Protein AF-A0A6L8JQ30-F1 (afdb_monomer_lite)

pLDDT: mean 77.92, std 10.87, range [41.69, 91.12]

Secondary structure (DSSP, 8-state):
-HHHHHHHTS-HHHHHHHHS-TTS-HHHHHHHHHHHHHHHHHHHHHHHHHHHHHHHHHHHHS---HHHHHHHHHHHHHHHHHHHHHHHHHHHTT--HHHHHHHTTS-HHHHHHHHTS---SSPPPPP-----

Foldseek 3Di:
DPLLLVLLADDPVVLVVQCVPPVDDPVSNVSSVVVNVVLVVLQVLLVVLVVLVVVLVVVVVVPPDPLVNLQSVLVNQLSVLVLLVVLLVCVVVPRDLVSSCSSNVHDSVVSVVSNPDDHDPDGDDSDDDPDD

Sequence (132 aa):
MKNAQRFADLTDEELRELLNDESLPLSQQIEVLDERRHRAAARRKAEEMAELVATVPAMAALGDSAEMVRQARDLLDRAKWTRAKAVQAALAAGYSVRTVAEIAQVAPSTALRLGSQELPAEPPPRQPGLLP

Radius of gyration: 18.55 Å; chains: 1; bounding box: 52×32×50 Å

Structure (mmCIF, N/CA/C/O backbone):
data_AF-A0A6L8JQ30-F1
#
_entry.id   AF-A0A6L8JQ30-F1
#
loop_
_atom_site.group_PDB
_atom_site.id
_atom_site.type_symbol
_atom_site.label_atom_id
_atom_site.label_alt_id
_atom_site.label_comp_id
_atom_site.label_asym_id
_atom_site.label_entity_id
_atom_site.label_seq_id
_atom_site.pdbx_PDB_ins_code
_atom_site.Cartn_x
_atom_site.Cartn_y
_atom_site.Cartn_z
_atom_site.occupancy
_atom_site.B_iso_or_equiv
_atom_site.auth_seq_id
_atom_site.auth_comp_id
_atom_site.auth_asym_id
_atom_site.auth_atom_id
_atom_site.pdbx_PDB_model_num
ATOM 1 N N . MET A 1 1 ? -5.949 1.383 22.223 1.00 45.09 1 MET A N 1
ATOM 2 C CA . MET A 1 1 ? -5.461 0.658 21.027 1.00 45.09 1 MET A CA 1
ATOM 3 C C . MET A 1 1 ? -6.357 -0.507 20.566 1.00 45.09 1 MET A C 1
ATOM 5 O O . MET A 1 1 ? -5.948 -1.221 19.670 1.00 45.09 1 MET A O 1
ATOM 9 N N . LYS A 1 2 ? -7.582 -0.714 21.090 1.00 59.03 2 LYS A N 1
ATOM 10 C CA . LYS A 1 2 ? -8.420 -1.863 20.674 1.00 59.03 2 LYS A CA 1
ATOM 11 C C . LYS A 1 2 ? -9.337 -1.603 19.463 1.00 59.03 2 LYS A C 1
ATOM 13 O O . LYS A 1 2 ? -9.671 -2.557 18.777 1.00 59.03 2 LYS A O 1
ATOM 18 N N . ASN A 1 3 ? -9.714 -0.351 19.182 1.00 61.22 3 ASN A N 1
ATOM 19 C CA . ASN A 1 3 ? -10.665 -0.037 18.103 1.00 61.22 3 ASN A CA 1
ATOM 20 C C . ASN A 1 3 ? -9.999 0.195 16.742 1.00 61.22 3 ASN A C 1
ATOM 22 O O . ASN A 1 3 ? -1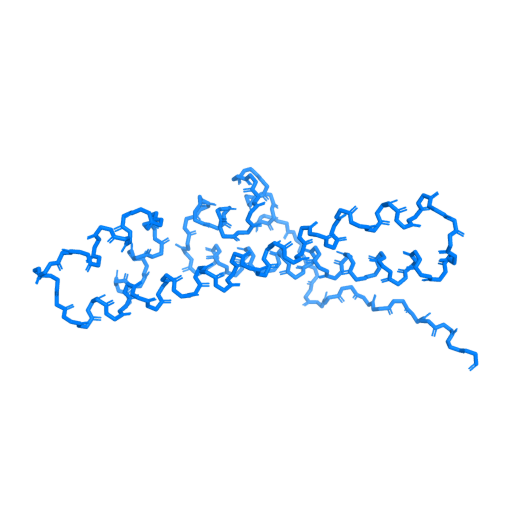0.477 -0.340 15.752 1.00 61.22 3 ASN A O 1
ATOM 26 N N . ALA A 1 4 ? -8.859 0.893 16.695 1.00 59.03 4 ALA A N 1
ATOM 27 C CA . ALA A 1 4 ? -8.122 1.126 15.446 1.00 59.03 4 ALA A CA 1
ATOM 28 C C . ALA A 1 4 ? -7.744 -0.186 14.732 1.00 59.03 4 ALA A C 1
ATOM 30 O O . ALA A 1 4 ? -7.987 -0.337 13.541 1.00 59.03 4 ALA A O 1
ATOM 31 N N . GLN A 1 5 ? -7.251 -1.175 15.486 1.00 61.59 5 GLN A N 1
ATOM 32 C CA . GLN A 1 5 ? -6.957 -2.517 14.968 1.00 61.59 5 GLN A CA 1
ATOM 33 C C . GLN A 1 5 ? -8.215 -3.227 14.446 1.00 61.59 5 GLN A C 1
ATOM 35 O O . GLN A 1 5 ? -8.177 -3.941 13.455 1.00 61.59 5 GLN A O 1
ATOM 40 N N . ARG A 1 6 ? -9.353 -3.013 15.113 1.00 73.38 6 ARG A N 1
ATOM 41 C CA . ARG A 1 6 ? -10.621 -3.652 14.767 1.00 73.38 6 ARG A CA 1
ATOM 42 C C . ARG A 1 6 ? -11.223 -3.067 13.487 1.00 73.38 6 ARG A C 1
ATOM 44 O O . ARG A 1 6 ? -11.783 -3.819 12.704 1.00 73.38 6 ARG A O 1
ATOM 51 N N . PHE A 1 7 ? -11.089 -1.759 13.257 1.00 78.56 7 PHE A N 1
ATOM 52 C CA . PHE A 1 7 ? -11.515 -1.117 12.006 1.00 78.56 7 PHE A CA 1
ATOM 53 C C . PHE A 1 7 ? -10.578 -1.428 10.835 1.00 78.56 7 PHE A C 1
ATOM 55 O O . PHE A 1 7 ? -11.042 -1.607 9.711 1.00 78.56 7 PHE A O 1
ATOM 62 N N . ALA A 1 8 ? -9.281 -1.586 11.105 1.00 69.00 8 ALA A N 1
ATOM 63 C CA . ALA A 1 8 ? -8.292 -2.045 10.132 1.00 69.00 8 ALA A CA 1
ATOM 64 C C . ALA A 1 8 ? -8.621 -3.426 9.524 1.00 69.00 8 ALA A C 1
ATOM 66 O O . ALA A 1 8 ? -8.324 -3.675 8.355 1.00 69.00 8 ALA A O 1
ATOM 67 N N . ASP A 1 9 ? -9.269 -4.311 10.280 1.00 77.75 9 ASP A N 1
ATOM 68 C CA . ASP A 1 9 ? -9.625 -5.657 9.813 1.00 77.75 9 ASP A CA 1
ATOM 69 C C . ASP A 1 9 ? -10.956 -5.728 9.044 1.00 77.75 9 ASP A C 1
ATOM 71 O O . ASP A 1 9 ? -11.247 -6.753 8.430 1.00 77.75 9 ASP A O 1
ATOM 75 N N . LEU A 1 10 ? -11.748 -4.650 9.038 1.00 81.44 10 LEU A N 1
ATOM 76 C CA . LEU A 1 10 ? -13.039 -4.599 8.346 1.00 81.44 10 LEU A CA 1
ATOM 77 C C . LEU A 1 10 ? -12.881 -4.262 6.862 1.00 81.44 10 LEU A C 1
ATOM 79 O O . LEU A 1 10 ? -11.952 -3.561 6.462 1.00 81.44 10 LEU A O 1
ATOM 83 N N . THR A 1 11 ? -13.802 -4.733 6.031 1.00 79.25 11 THR A N 1
ATOM 84 C CA . THR A 1 11 ? -13.900 -4.406 4.601 1.00 79.25 11 THR A CA 1
ATOM 85 C C . THR A 1 11 ? -14.485 -3.007 4.376 1.00 79.25 11 THR A C 1
ATOM 87 O O . THR A 1 11 ? -15.097 -2.419 5.267 1.00 79.25 11 THR A O 1
ATOM 90 N N . ASP A 1 12 ? -14.311 -2.451 3.171 1.00 79.44 12 ASP A N 1
ATOM 91 C CA . ASP A 1 12 ? -14.911 -1.154 2.804 1.00 79.44 12 ASP A CA 1
ATOM 92 C C . ASP A 1 12 ? -16.448 -1.158 2.921 1.00 79.44 12 ASP A C 1
ATOM 94 O O . ASP A 1 12 ? -17.032 -0.137 3.293 1.00 79.44 12 ASP A O 1
ATOM 98 N N . GLU A 1 13 ? -17.092 -2.293 2.626 1.00 79.56 13 GLU A N 1
ATOM 99 C CA . GLU A 1 13 ? -18.538 -2.491 2.786 1.00 79.56 13 GLU A CA 1
ATOM 100 C C . GLU A 1 13 ? -18.931 -2.461 4.271 1.00 79.56 13 GLU A C 1
ATOM 102 O O . GLU A 1 13 ? -19.794 -1.678 4.657 1.00 79.56 13 GLU A O 1
ATOM 107 N N . GLU A 1 14 ? -18.232 -3.212 5.128 1.00 84.06 14 GLU A N 1
ATOM 108 C CA . GLU A 1 14 ? -18.501 -3.242 6.575 1.00 84.06 14 GLU A CA 1
ATOM 109 C C . GLU A 1 14 ? -18.250 -1.876 7.240 1.00 84.06 14 GLU A C 1
ATOM 111 O O . GLU A 1 14 ? -19.021 -1.435 8.092 1.00 84.06 14 GLU A O 1
ATOM 116 N N . LEU A 1 15 ? -17.208 -1.147 6.821 1.00 85.81 15 LEU A N 1
ATOM 117 C CA . LEU A 1 15 ? -16.966 0.226 7.282 1.00 85.81 15 LEU A CA 1
ATOM 118 C C . LEU A 1 15 ? -18.067 1.192 6.823 1.00 85.81 15 LEU A C 1
ATOM 120 O O . LEU A 1 15 ? -18.367 2.168 7.512 1.00 85.81 15 LEU A O 1
ATOM 124 N N . ARG A 1 16 ? -18.663 0.959 5.649 1.00 85.69 16 ARG A N 1
ATOM 125 C CA . ARG A 1 16 ? -19.788 1.755 5.149 1.00 85.69 16 ARG A CA 1
ATOM 126 C C . ARG A 1 16 ? -21.068 1.449 5.923 1.00 85.69 16 ARG A C 1
ATOM 128 O O . ARG A 1 16 ? -21.806 2.383 6.220 1.00 85.69 16 ARG A O 1
ATOM 135 N N . GLU A 1 17 ? -21.312 0.188 6.261 1.00 88.38 17 GLU A N 1
ATOM 136 C CA . GLU A 1 17 ? -22.440 -0.232 7.098 1.00 88.38 17 GLU A CA 1
ATOM 137 C C . GLU A 1 17 ? -22.356 0.374 8.504 1.00 88.38 17 GLU A C 1
ATOM 139 O O . GLU A 1 17 ? -23.339 0.944 8.969 1.00 88.38 17 GLU A O 1
ATOM 144 N N . LEU A 1 18 ? -21.170 0.384 9.124 1.00 86.25 18 LEU A N 1
ATOM 145 C CA . LEU A 1 18 ? -20.950 1.004 10.441 1.00 86.25 18 LEU A CA 1
ATOM 146 C C . LEU A 1 18 ? -21.218 2.513 10.478 1.00 86.25 18 LEU A C 1
ATOM 148 O O . LEU A 1 18 ? -21.579 3.042 11.524 1.00 86.25 18 LEU A O 1
ATOM 152 N N . LEU A 1 19 ? -21.048 3.221 9.359 1.00 83.94 19 LEU A N 1
ATOM 153 C CA . LEU A 1 19 ? -21.386 4.648 9.281 1.00 83.94 19 LEU A CA 1
ATOM 154 C C . LEU A 1 19 ? -22.882 4.913 9.152 1.00 83.94 19 LEU A C 1
ATOM 156 O O . LEU A 1 19 ? -23.318 6.022 9.447 1.00 83.94 19 LEU A O 1
ATOM 160 N N . ASN A 1 20 ? -23.648 3.922 8.703 1.00 83.88 20 ASN A N 1
ATOM 161 C CA . ASN A 1 20 ? -25.104 4.003 8.651 1.00 83.88 20 ASN A CA 1
ATOM 162 C C . ASN A 1 20 ? -25.749 3.499 9.953 1.00 83.88 20 ASN A C 1
ATOM 164 O O . ASN A 1 20 ? -26.969 3.560 10.088 1.00 83.88 20 ASN A O 1
ATOM 168 N N . ASP A 1 21 ? -24.948 3.000 10.898 1.00 85.94 21 ASP A N 1
ATOM 169 C CA . ASP A 1 21 ? -25.412 2.585 12.214 1.00 85.94 21 ASP A CA 1
ATOM 170 C C . ASP A 1 21 ? -25.523 3.800 13.151 1.00 85.94 21 ASP A C 1
ATOM 172 O O . ASP A 1 21 ? -24.548 4.282 13.734 1.00 85.94 21 ASP A O 1
ATOM 176 N N . GLU A 1 22 ? -26.749 4.301 13.306 1.00 80.75 22 GLU A N 1
ATOM 177 C CA . GLU A 1 22 ? -27.070 5.428 14.191 1.00 80.75 22 GLU A CA 1
ATOM 178 C C . GLU A 1 22 ? -26.855 5.107 15.680 1.00 80.75 22 GLU A C 1
ATOM 180 O O . GLU A 1 22 ? -26.800 6.020 16.505 1.00 80.75 22 GLU A O 1
ATOM 185 N N . SER A 1 23 ? -26.703 3.826 16.042 1.00 85.88 23 SER A N 1
ATOM 186 C CA . SER A 1 23 ? -26.408 3.409 17.417 1.00 85.88 23 SER A CA 1
ATOM 187 C C . SER A 1 23 ? -24.925 3.553 17.781 1.00 85.88 23 SER A C 1
ATOM 189 O O . SER A 1 23 ? -24.561 3.478 18.961 1.00 85.88 23 SER A O 1
ATOM 191 N N . LEU A 1 24 ? -24.059 3.794 16.789 1.00 83.12 24 LEU A N 1
ATOM 192 C CA . LEU A 1 24 ? -22.622 3.912 16.991 1.00 83.12 24 LEU A CA 1
ATOM 193 C C . LEU A 1 24 ? -22.272 5.243 17.690 1.00 83.12 24 LEU A C 1
ATOM 195 O O . LEU A 1 24 ? -22.679 6.310 17.227 1.00 83.12 24 LEU A O 1
ATOM 199 N N . PRO A 1 25 ? -21.466 5.237 18.768 1.00 88.44 25 PRO A N 1
ATOM 200 C CA . PRO A 1 25 ? -21.012 6.472 19.401 1.00 88.44 25 PRO A CA 1
ATOM 201 C C . PRO A 1 25 ? -20.262 7.377 18.416 1.00 88.44 25 PRO A C 1
ATOM 203 O O . PRO A 1 25 ? -19.423 6.901 17.651 1.00 88.44 25 PRO A O 1
ATOM 206 N N . LEU A 1 26 ? -20.480 8.694 18.500 1.00 85.12 26 LEU A N 1
ATOM 207 C CA . LEU A 1 26 ? -19.866 9.682 17.599 1.00 85.12 26 LEU A CA 1
ATOM 208 C C . LEU A 1 26 ? -18.334 9.556 17.517 1.00 85.12 26 LEU A C 1
ATOM 210 O O . LEU A 1 26 ? -17.753 9.698 16.445 1.00 85.12 26 LEU A O 1
ATOM 214 N N . SER A 1 27 ? -17.668 9.246 18.633 1.00 86.50 27 SER A N 1
ATOM 215 C CA . SER A 1 27 ? -16.218 9.018 18.656 1.00 86.50 27 SER A CA 1
ATOM 216 C C . SER A 1 27 ? -15.787 7.834 17.785 1.00 86.50 27 SER A C 1
ATOM 218 O O . SER A 1 27 ? -14.766 7.917 17.114 1.00 86.50 27 SER A O 1
ATOM 220 N N . GLN A 1 28 ? -16.579 6.761 17.742 1.00 83.62 28 GLN A N 1
ATOM 221 C CA . GLN A 1 28 ? -16.319 5.607 16.881 1.00 83.62 28 GLN A CA 1
ATOM 222 C C . GLN A 1 28 ? -16.676 5.904 15.422 1.00 83.62 28 GLN A C 1
ATOM 224 O O . GLN 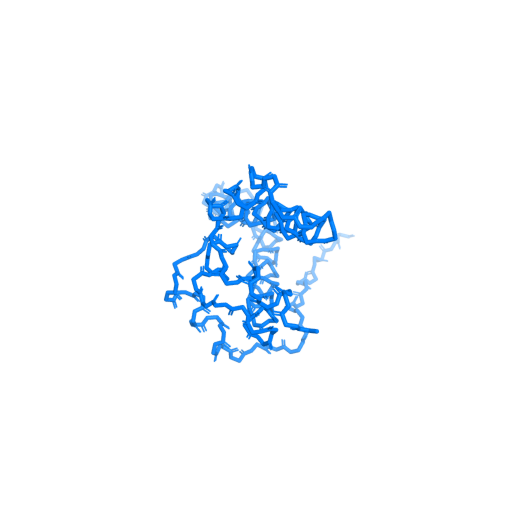A 1 28 ? -15.961 5.466 14.529 1.00 83.62 28 GLN A O 1
ATOM 229 N N . GLN A 1 29 ? -17.716 6.703 15.162 1.00 83.25 29 GLN A N 1
ATOM 230 C CA . GLN A 1 29 ? -18.042 7.145 13.800 1.00 83.25 29 GLN A CA 1
ATOM 231 C C . GLN A 1 29 ? -16.905 7.979 13.187 1.00 83.25 29 GLN A C 1
ATOM 233 O O . GLN A 1 29 ? -16.597 7.823 12.005 1.00 83.25 29 GLN A O 1
ATOM 238 N N . ILE A 1 30 ? -16.246 8.825 13.990 1.00 86.94 30 ILE A N 1
ATOM 239 C CA . ILE A 1 30 ? -15.053 9.579 13.570 1.00 86.94 30 ILE A CA 1
ATOM 240 C C . ILE A 1 30 ? -13.902 8.622 13.225 1.00 86.94 30 ILE A C 1
ATOM 242 O O . ILE A 1 30 ? -13.318 8.754 12.153 1.00 86.94 30 ILE A O 1
ATOM 246 N N . GLU A 1 31 ? -13.623 7.622 14.072 1.00 85.75 31 GLU A N 1
ATOM 247 C CA . GLU A 1 31 ? -12.579 6.614 13.807 1.00 85.75 31 GLU A CA 1
ATOM 248 C C . GLU A 1 31 ? -12.848 5.830 12.504 1.00 85.75 31 GLU A C 1
ATOM 250 O O . GLU A 1 31 ? -11.934 5.623 11.704 1.00 85.75 31 GLU A O 1
ATOM 255 N N . VAL A 1 32 ? -14.105 5.455 12.238 1.00 86.56 32 VAL A N 1
ATOM 256 C CA . VAL A 1 32 ? -14.509 4.775 10.992 1.00 86.56 32 VAL A CA 1
ATOM 257 C C . VAL A 1 32 ? -14.364 5.696 9.770 1.00 86.56 32 VAL A C 1
ATOM 259 O O . VAL A 1 32 ? -13.904 5.258 8.711 1.00 86.56 32 VAL A O 1
ATOM 262 N N . LEU A 1 33 ? -14.725 6.979 9.887 1.00 87.19 33 LEU A N 1
ATOM 263 C CA . LEU A 1 33 ? -14.543 7.970 8.818 1.00 87.19 33 LEU A CA 1
ATOM 264 C C . LEU A 1 33 ? -13.068 8.188 8.473 1.00 87.19 33 LEU A C 1
ATOM 266 O O . LEU A 1 33 ? -12.723 8.254 7.289 1.00 87.19 33 LEU A O 1
ATOM 270 N N . ASP A 1 34 ? -12.212 8.304 9.485 1.00 87.38 34 ASP A N 1
ATOM 271 C CA . ASP A 1 34 ? -10.778 8.517 9.299 1.00 87.38 34 ASP A CA 1
ATOM 272 C C . ASP A 1 34 ? -10.115 7.309 8.630 1.00 87.38 34 ASP A C 1
ATOM 274 O O . ASP A 1 34 ? -9.355 7.486 7.674 1.00 87.38 34 ASP A O 1
ATOM 278 N N . GLU A 1 35 ? -10.482 6.086 9.024 1.00 86.06 35 GLU A N 1
ATOM 279 C CA . GLU A 1 35 ? -10.007 4.860 8.371 1.00 86.06 35 GLU A CA 1
ATOM 280 C C . GLU A 1 35 ? -10.428 4.807 6.892 1.00 86.06 35 GLU A C 1
ATOM 282 O O . GLU A 1 35 ? -9.606 4.564 6.005 1.00 86.06 35 GLU A O 1
ATOM 287 N N . ARG A 1 36 ? -11.688 5.131 6.570 1.00 88.12 36 ARG A N 1
ATOM 288 C CA . ARG A 1 36 ? -12.147 5.172 5.167 1.00 88.12 36 ARG A CA 1
ATOM 289 C C . ARG A 1 36 ? -11.415 6.227 4.339 1.00 88.12 36 ARG A C 1
ATOM 291 O O . ARG A 1 36 ? -11.088 5.977 3.177 1.00 88.12 36 ARG A O 1
ATOM 298 N N . ARG A 1 37 ? -11.140 7.405 4.911 1.00 85.56 37 ARG A N 1
ATOM 299 C CA . ARG A 1 37 ? -10.338 8.449 4.247 1.00 85.56 37 ARG A CA 1
ATOM 300 C C . ARG A 1 37 ? -8.911 7.978 4.002 1.00 85.56 37 ARG A C 1
ATOM 302 O O . ARG A 1 37 ? -8.388 8.185 2.906 1.00 85.56 37 ARG A O 1
ATOM 309 N N . HIS A 1 38 ? -8.308 7.320 4.989 1.00 82.88 38 HIS A N 1
ATOM 310 C CA . HIS A 1 38 ? -6.977 6.742 4.870 1.00 82.88 38 HIS A CA 1
ATOM 311 C C . HIS A 1 38 ? -6.912 5.726 3.720 1.00 82.88 38 HIS A C 1
ATOM 313 O O . HIS A 1 38 ? -6.047 5.835 2.846 1.00 82.88 38 HIS A O 1
ATOM 319 N N . ARG A 1 39 ? -7.888 4.812 3.640 1.00 81.38 39 ARG A N 1
ATOM 320 C CA . ARG A 1 39 ? -7.991 3.824 2.555 1.00 81.38 39 ARG A CA 1
ATOM 321 C C . ARG A 1 39 ? -8.212 4.452 1.190 1.00 81.38 39 ARG A C 1
ATOM 323 O O . ARG A 1 39 ? -7.548 4.061 0.236 1.00 81.38 39 ARG A O 1
ATOM 330 N N . ALA A 1 40 ? -9.086 5.451 1.081 1.00 81.56 40 ALA A N 1
ATOM 331 C CA . ALA A 1 40 ? -9.316 6.155 -0.179 1.00 81.56 40 ALA A CA 1
ATOM 332 C C . ALA A 1 40 ? -8.040 6.846 -0.693 1.00 81.56 40 ALA A C 1
ATOM 334 O O . ALA A 1 40 ? -7.724 6.767 -1.882 1.00 81.56 40 ALA A O 1
ATOM 335 N N . ALA A 1 41 ? -7.273 7.480 0.201 1.00 80.81 41 ALA A N 1
ATOM 336 C CA . ALA A 1 41 ? -5.990 8.088 -0.143 1.00 80.81 41 ALA A CA 1
ATOM 337 C C . ALA A 1 41 ? -4.956 7.037 -0.579 1.00 80.81 41 ALA A C 1
ATOM 339 O O . ALA A 1 41 ? -4.254 7.224 -1.575 1.00 80.81 41 ALA A O 1
ATOM 340 N N . ALA A 1 42 ? -4.888 5.909 0.130 1.00 77.88 42 ALA A N 1
ATOM 341 C CA . ALA A 1 42 ? -3.986 4.819 -0.213 1.00 77.88 42 ALA A CA 1
ATOM 342 C C . ALA A 1 42 ? -4.365 4.141 -1.546 1.00 77.88 42 ALA A C 1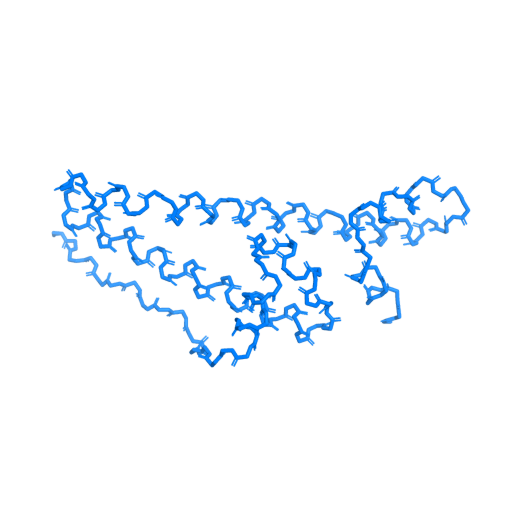
ATOM 344 O O . ALA A 1 42 ? -3.475 3.839 -2.341 1.00 77.88 42 ALA A O 1
ATOM 345 N N . ARG A 1 43 ? -5.666 4.001 -1.840 1.00 79.06 43 ARG A N 1
ATOM 346 C CA . ARG A 1 43 ? -6.193 3.468 -3.106 1.00 79.06 43 ARG A CA 1
ATOM 347 C C . ARG A 1 43 ? -5.809 4.348 -4.294 1.00 79.06 43 ARG A C 1
ATOM 349 O O . ARG A 1 43 ? -5.247 3.833 -5.252 1.00 79.06 43 ARG A O 1
ATOM 356 N N . ARG A 1 44 ? -6.012 5.668 -4.199 1.00 76.56 44 ARG A N 1
ATOM 357 C CA . ARG A 1 44 ? -5.557 6.618 -5.234 1.00 76.56 44 ARG A CA 1
ATOM 358 C C . ARG A 1 44 ? -4.062 6.506 -5.495 1.00 76.56 44 ARG A C 1
ATOM 360 O O . ARG A 1 44 ? -3.633 6.418 -6.638 1.00 76.56 44 ARG A O 1
ATOM 367 N N . LYS A 1 45 ? -3.263 6.437 -4.429 1.00 75.00 45 LYS A N 1
ATOM 368 C CA . LYS A 1 45 ? -1.816 6.259 -4.559 1.00 75.00 45 LYS A CA 1
ATOM 369 C C . LYS A 1 45 ? -1.467 4.927 -5.232 1.00 75.00 45 LYS A C 1
ATOM 371 O O . LYS A 1 45 ? -0.524 4.863 -6.013 1.00 75.00 45 LYS A O 1
ATOM 376 N N . ALA A 1 46 ? -2.208 3.856 -4.949 1.00 73.31 46 ALA A N 1
ATOM 377 C CA . ALA A 1 46 ? -2.019 2.572 -5.615 1.00 73.31 46 ALA A CA 1
ATOM 378 C C . ALA A 1 46 ? -2.362 2.637 -7.116 1.00 73.31 46 ALA A C 1
ATOM 380 O O . ALA A 1 46 ? -1.601 2.080 -7.908 1.00 73.31 46 ALA A O 1
ATOM 381 N N . GLU A 1 47 ? -3.425 3.356 -7.495 1.00 71.75 47 GLU A N 1
ATOM 382 C CA . GLU A 1 47 ? -3.844 3.598 -8.890 1.00 71.75 47 GLU A CA 1
ATOM 383 C C . GLU A 1 47 ? -2.786 4.381 -9.669 1.00 71.75 47 GLU A C 1
ATOM 385 O O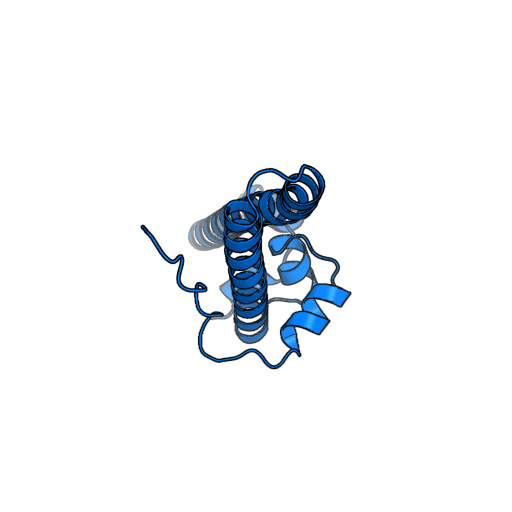 . GLU A 1 47 ? -2.316 3.902 -10.700 1.00 71.75 47 GLU A O 1
ATOM 390 N N . GLU A 1 48 ? -2.318 5.510 -9.128 1.00 73.94 48 GLU A N 1
ATOM 391 C CA . GLU A 1 48 ? -1.229 6.307 -9.715 1.00 73.94 48 GLU A CA 1
ATOM 392 C C . GLU A 1 48 ? 0.028 5.450 -9.946 1.00 73.94 48 GLU A C 1
ATOM 394 O O . GLU A 1 48 ? 0.700 5.529 -10.977 1.00 73.94 48 GLU A O 1
ATOM 399 N N . MET A 1 49 ? 0.345 4.564 -8.997 1.00 72.69 49 MET A N 1
ATOM 400 C CA . MET A 1 49 ? 1.481 3.655 -9.135 1.00 72.69 49 MET A CA 1
ATOM 401 C C . MET A 1 49 ? 1.233 2.520 -10.132 1.00 72.69 49 MET A C 1
ATOM 403 O O . MET A 1 49 ? 2.190 2.036 -10.733 1.00 72.69 49 MET A O 1
ATOM 407 N N . ALA A 1 50 ? -0.003 2.045 -10.290 1.00 72.31 50 ALA A N 1
ATOM 408 C CA . ALA A 1 50 ? -0.353 1.047 -11.298 1.00 72.31 50 ALA A CA 1
ATOM 409 C C . ALA A 1 50 ? -0.240 1.631 -12.714 1.00 72.31 50 ALA A C 1
ATOM 411 O O . ALA A 1 50 ? 0.312 0.978 -13.599 1.00 72.31 50 ALA A O 1
ATOM 412 N N . GLU A 1 51 ? -0.661 2.881 -12.897 1.00 69.12 51 GLU A N 1
ATOM 413 C CA . GLU A 1 51 ? -0.516 3.624 -14.149 1.00 69.12 51 GLU A CA 1
ATOM 414 C C . GLU A 1 51 ? 0.961 3.819 -14.526 1.00 69.12 51 GLU A C 1
ATOM 416 O O . GLU A 1 51 ? 1.368 3.514 -15.649 1.00 69.12 51 GLU A O 1
ATOM 421 N N . LEU A 1 52 ? 1.805 4.201 -13.560 1.00 65.62 52 LEU A N 1
ATOM 422 C CA . LEU A 1 52 ? 3.264 4.248 -13.724 1.00 65.62 52 LEU A CA 1
ATOM 423 C C . LEU A 1 52 ? 3.860 2.882 -14.108 1.00 65.62 52 LEU A C 1
ATOM 425 O O . LEU A 1 52 ? 4.717 2.795 -14.982 1.00 65.62 52 LEU A O 1
ATOM 429 N N . VAL A 1 53 ? 3.407 1.787 -13.489 1.00 70.44 53 VAL A N 1
ATOM 430 C CA . VAL A 1 53 ? 3.876 0.429 -13.831 1.00 70.44 53 VAL A CA 1
ATOM 431 C C . VAL A 1 53 ? 3.488 0.036 -15.260 1.00 70.44 53 VAL A C 1
ATOM 433 O O . VAL A 1 53 ? 4.278 -0.627 -15.932 1.00 70.44 53 VAL A O 1
ATOM 436 N N . ALA A 1 54 ? 2.305 0.435 -15.727 1.00 72.00 54 ALA A N 1
ATOM 437 C CA . ALA A 1 54 ? 1.798 0.095 -17.056 1.00 72.00 54 ALA A CA 1
ATOM 438 C C . ALA A 1 54 ? 2.430 0.931 -18.183 1.00 72.00 54 ALA A C 1
ATOM 440 O O . ALA A 1 54 ? 2.612 0.435 -19.295 1.00 72.00 54 ALA A O 1
ATOM 441 N N . THR A 1 55 ? 2.790 2.182 -17.904 1.00 63.41 55 THR A N 1
ATOM 442 C CA . THR A 1 55 ? 3.308 3.131 -18.905 1.00 63.41 55 THR A CA 1
ATOM 443 C C . THR A 1 55 ? 4.790 2.928 -19.225 1.00 63.41 55 THR A C 1
ATOM 445 O O . THR A 1 55 ? 5.196 3.088 -20.375 1.00 63.41 55 THR A O 1
ATOM 448 N N . VAL A 1 56 ? 5.608 2.492 -18.262 1.00 64.94 56 VAL A N 1
ATOM 449 C CA . VAL A 1 56 ? 7.062 2.316 -18.459 1.00 64.94 56 VAL A CA 1
ATOM 450 C C . VAL A 1 56 ? 7.425 1.286 -19.543 1.00 64.94 56 VAL A C 1
ATOM 452 O O . VAL A 1 56 ? 8.288 1.587 -20.370 1.00 64.94 56 VAL A O 1
ATOM 455 N N . PRO A 1 57 ? 6.795 0.095 -19.619 1.00 64.75 57 PRO A N 1
ATOM 456 C CA . PRO A 1 57 ? 7.043 -0.852 -20.708 1.00 64.75 57 PRO A CA 1
ATOM 457 C C . PRO A 1 57 ? 6.633 -0.313 -22.084 1.00 64.75 57 PRO A C 1
ATOM 459 O O . PRO A 1 57 ? 7.321 -0.576 -23.067 1.00 64.75 57 PRO A O 1
ATOM 462 N N . ALA A 1 58 ? 5.544 0.462 -22.153 1.00 63.81 58 ALA A N 1
ATOM 463 C CA . ALA A 1 58 ? 5.078 1.072 -23.396 1.00 63.81 58 ALA A CA 1
ATOM 464 C C . ALA A 1 58 ? 6.064 2.138 -23.903 1.00 63.81 58 ALA A C 1
ATOM 466 O O . ALA A 1 58 ? 6.420 2.135 -25.078 1.00 63.81 58 ALA A O 1
ATOM 467 N N . MET A 1 59 ? 6.592 2.980 -23.009 1.00 59.47 59 MET A N 1
ATOM 468 C CA . MET A 1 59 ? 7.652 3.939 -23.343 1.00 59.47 59 MET A CA 1
ATOM 469 C C . MET A 1 59 ? 8.952 3.241 -23.769 1.00 59.47 59 MET A C 1
ATOM 471 O O . MET A 1 59 ? 9.607 3.681 -24.709 1.00 59.47 59 MET A O 1
ATOM 475 N N . ALA A 1 60 ? 9.304 2.117 -23.133 1.00 60.00 60 ALA A N 1
ATOM 476 C CA . ALA A 1 60 ? 10.475 1.321 -23.504 1.00 60.00 60 ALA A CA 1
ATOM 477 C C . ALA A 1 60 ? 10.373 0.699 -24.909 1.00 60.00 60 ALA A C 1
ATOM 479 O O . ALA A 1 60 ? 11.395 0.514 -25.567 1.00 60.00 60 ALA A O 1
ATOM 480 N N . ALA A 1 61 ? 9.158 0.388 -25.369 1.00 63.25 61 ALA A N 1
ATOM 481 C CA . ALA A 1 61 ? 8.902 -0.181 -26.690 1.00 63.25 61 ALA A CA 1
ATOM 482 C C . ALA A 1 61 ? 8.892 0.865 -27.821 1.00 63.25 61 ALA A C 1
ATOM 484 O O . ALA A 1 61 ? 9.124 0.508 -28.973 1.00 63.25 61 ALA A O 1
ATOM 485 N N . LEU A 1 62 ? 8.647 2.142 -27.504 1.00 60.12 62 LEU A N 1
ATOM 486 C CA . LEU A 1 62 ? 8.554 3.229 -28.487 1.00 60.12 62 LEU A CA 1
ATOM 487 C C . LEU A 1 62 ? 9.915 3.798 -28.924 1.00 60.12 62 LEU A C 1
ATOM 489 O O . LEU A 1 62 ? 9.957 4.623 -29.828 1.00 60.12 62 LEU A O 1
ATOM 493 N N . GLY A 1 63 ? 11.032 3.359 -28.331 1.00 53.84 63 GLY A N 1
ATOM 494 C CA . GLY A 1 63 ? 12.383 3.764 -28.751 1.00 53.84 63 GLY A CA 1
ATOM 495 C C . GLY A 1 63 ? 12.725 5.245 -28.524 1.00 53.84 63 GLY A C 1
ATOM 496 O O . GLY A 1 63 ? 13.841 5.662 -28.831 1.00 53.84 63 GLY A O 1
ATOM 497 N N . ASP A 1 64 ? 11.804 6.024 -27.955 1.00 55.72 64 ASP A N 1
ATOM 498 C CA . ASP A 1 64 ? 11.998 7.431 -27.631 1.00 55.72 64 ASP A CA 1
ATOM 499 C C . ASP A 1 64 ? 12.875 7.566 -26.386 1.00 55.72 64 ASP A C 1
ATOM 501 O O . ASP A 1 64 ? 12.468 7.267 -25.265 1.00 55.72 64 ASP A O 1
ATOM 505 N N . SER A 1 65 ? 14.109 8.017 -26.620 1.00 61.06 65 SER A N 1
ATOM 506 C CA . SER A 1 65 ? 15.122 8.344 -25.619 1.00 61.06 65 SER A CA 1
ATOM 507 C C . SER A 1 65 ? 15.416 7.214 -24.617 1.00 61.06 65 SER A C 1
ATOM 509 O O . SER A 1 65 ? 14.746 7.017 -23.603 1.00 61.06 65 SER A O 1
ATOM 511 N N . ALA A 1 66 ? 16.539 6.518 -24.825 1.00 71.38 66 ALA A N 1
ATOM 512 C CA . ALA A 1 66 ? 17.107 5.591 -23.838 1.00 71.38 66 ALA A CA 1
ATOM 513 C C . ALA A 1 66 ? 17.305 6.233 -22.445 1.00 71.38 66 ALA A C 1
ATOM 515 O O . ALA A 1 66 ? 17.437 5.525 -21.446 1.00 71.38 66 ALA A O 1
ATOM 516 N N . GLU A 1 67 ? 17.340 7.563 -22.366 1.00 70.69 67 GLU A N 1
ATOM 517 C CA . GLU A 1 67 ? 17.345 8.317 -21.118 1.00 70.69 67 GLU A CA 1
ATOM 518 C C . GLU A 1 67 ? 15.951 8.385 -20.477 1.00 70.69 67 GLU A C 1
ATOM 520 O O . GLU A 1 67 ? 15.828 8.083 -19.293 1.00 70.69 67 GLU A O 1
ATOM 525 N N . MET A 1 68 ? 14.891 8.661 -21.244 1.00 69.00 68 MET A N 1
ATOM 526 C CA . MET A 1 68 ? 13.508 8.615 -20.751 1.00 69.00 68 MET A CA 1
ATOM 527 C C . MET A 1 68 ? 13.134 7.222 -20.251 1.00 69.00 68 MET A C 1
ATOM 529 O O . MET A 1 68 ? 12.576 7.093 -19.165 1.00 69.00 68 MET A O 1
ATOM 533 N N . VAL A 1 69 ? 13.496 6.169 -20.987 1.00 73.62 69 VAL A N 1
ATOM 534 C CA . VAL A 1 69 ? 13.258 4.780 -20.559 1.00 73.62 69 VAL A CA 1
ATOM 535 C C . VAL A 1 69 ? 13.980 4.474 -19.244 1.00 73.62 69 VAL A C 1
ATOM 537 O O . VAL A 1 69 ? 13.428 3.799 -18.375 1.00 73.62 69 VAL A O 1
ATOM 540 N N . ARG A 1 70 ? 15.197 5.000 -19.061 1.00 75.25 70 ARG A N 1
ATOM 541 C CA . ARG A 1 70 ? 15.985 4.833 -17.832 1.00 75.25 70 ARG A CA 1
ATOM 542 C C . ARG A 1 70 ? 15.370 5.596 -16.660 1.00 75.25 70 ARG A C 1
ATOM 544 O O . ARG A 1 70 ? 15.153 5.001 -15.612 1.00 75.25 70 ARG A O 1
ATOM 551 N N . GLN A 1 71 ? 14.991 6.858 -16.861 1.00 77.44 71 GLN A N 1
ATOM 552 C CA . GLN A 1 71 ? 14.302 7.672 -15.854 1.00 77.44 71 GLN A CA 1
ATOM 553 C C . GLN A 1 71 ? 12.965 7.044 -15.435 1.00 77.44 71 GLN A C 1
ATOM 555 O O . GLN A 1 71 ? 12.651 6.963 -14.248 1.00 77.44 71 GLN A O 1
ATOM 560 N N . ALA A 1 72 ? 12.189 6.546 -16.396 1.00 76.25 72 ALA A N 1
ATOM 561 C CA . ALA A 1 72 ? 10.907 5.908 -16.134 1.00 76.25 72 ALA A CA 1
ATOM 562 C C . ALA A 1 72 ? 11.091 4.573 -15.380 1.00 76.25 72 ALA A C 1
ATOM 564 O O . ALA A 1 72 ? 10.328 4.255 -14.466 1.00 76.25 72 ALA A O 1
ATOM 565 N N . ARG A 1 73 ? 12.163 3.825 -15.677 1.00 78.62 73 ARG A N 1
ATOM 566 C CA . ARG A 1 73 ? 12.536 2.609 -14.943 1.00 78.62 73 ARG A CA 1
ATOM 567 C C . ARG A 1 73 ? 13.007 2.893 -13.517 1.00 78.62 73 ARG A C 1
ATOM 569 O O . ARG A 1 73 ? 12.577 2.196 -12.603 1.00 78.62 73 ARG A O 1
ATOM 576 N N . ASP A 1 74 ? 13.781 3.951 -13.306 1.00 83.19 74 ASP A N 1
ATOM 577 C CA . ASP A 1 74 ? 14.187 4.397 -11.969 1.00 83.19 74 ASP A CA 1
ATOM 578 C C . ASP A 1 74 ? 12.978 4.795 -11.112 1.00 83.19 74 ASP A C 1
ATOM 580 O O . ASP A 1 74 ? 12.877 4.429 -9.935 1.00 83.19 74 ASP A O 1
ATOM 584 N N . LEU A 1 75 ? 12.029 5.530 -11.703 1.00 79.75 75 LEU A N 1
ATOM 585 C CA . LEU A 1 75 ? 10.767 5.878 -11.050 1.00 79.75 75 LEU A CA 1
ATOM 586 C C . LEU A 1 75 ? 9.962 4.623 -10.703 1.00 79.75 75 LEU A C 1
ATOM 588 O O . LEU A 1 75 ? 9.461 4.515 -9.583 1.00 79.75 75 LEU A O 1
ATOM 592 N N . LEU A 1 76 ? 9.893 3.654 -11.617 1.00 81.69 76 LEU A N 1
ATOM 593 C CA . LEU A 1 76 ? 9.224 2.374 -11.400 1.00 81.69 76 LEU A CA 1
ATOM 594 C C . LEU A 1 76 ? 9.867 1.549 -10.280 1.00 81.69 76 LEU A C 1
ATOM 596 O O . LEU A 1 76 ? 9.158 0.959 -9.463 1.00 81.69 76 LEU A O 1
ATOM 600 N N . ASP A 1 77 ? 11.191 1.491 -10.213 1.00 84.50 77 ASP A N 1
ATOM 601 C CA . ASP A 1 77 ? 11.888 0.699 -9.201 1.00 84.50 77 ASP A CA 1
ATOM 602 C C . ASP A 1 77 ? 11.761 1.340 -7.812 1.00 84.50 77 ASP A C 1
ATOM 604 O O . ASP A 1 77 ? 11.484 0.647 -6.826 1.00 84.50 77 ASP A O 1
ATOM 608 N N . ARG A 1 78 ? 11.807 2.676 -7.727 1.00 82.62 78 ARG A N 1
ATOM 609 C CA . ARG A 1 78 ? 11.455 3.411 -6.499 1.00 82.62 78 ARG A CA 1
ATOM 610 C C . ARG A 1 78 ? 10.001 3.223 -6.098 1.00 82.62 78 ARG A C 1
ATOM 612 O O . ARG A 1 78 ? 9.702 3.082 -4.909 1.00 82.62 78 ARG A O 1
ATOM 619 N N . ALA A 1 79 ? 9.103 3.210 -7.074 1.00 81.69 79 ALA A N 1
ATOM 620 C CA . ALA A 1 79 ? 7.693 2.957 -6.855 1.00 81.69 79 ALA A CA 1
ATOM 621 C C . ALA A 1 79 ? 7.483 1.555 -6.250 1.00 81.69 79 ALA A C 1
ATOM 623 O O . ALA A 1 79 ? 6.884 1.415 -5.181 1.00 81.69 79 ALA A O 1
ATOM 624 N N . LYS A 1 80 ? 8.058 0.514 -6.857 1.00 85.19 80 LYS A N 1
ATOM 625 C CA . LYS A 1 80 ? 8.004 -0.858 -6.326 1.00 85.19 80 LYS A CA 1
ATOM 626 C C . LYS A 1 80 ? 8.565 -0.952 -4.909 1.00 85.19 80 LYS A C 1
ATOM 628 O O . LYS A 1 80 ? 7.920 -1.555 -4.054 1.00 85.19 80 LYS A O 1
ATOM 633 N N . TRP A 1 81 ? 9.714 -0.327 -4.647 1.00 86.81 81 TRP A N 1
ATOM 634 C CA . TRP A 1 81 ? 10.314 -0.303 -3.311 1.00 86.81 81 TRP A CA 1
ATOM 635 C C . TRP A 1 81 ? 9.394 0.366 -2.281 1.00 86.81 81 TRP A C 1
ATOM 637 O O . TRP A 1 81 ? 9.139 -0.197 -1.218 1.00 86.81 81 TRP A O 1
ATOM 647 N N . THR A 1 82 ? 8.823 1.525 -2.622 1.00 84.94 82 THR A N 1
ATOM 648 C CA . THR A 1 82 ? 7.920 2.277 -1.736 1.00 84.94 82 THR A CA 1
ATOM 649 C C . THR A 1 82 ? 6.665 1.472 -1.418 1.00 84.94 82 THR A C 1
ATOM 651 O O . THR A 1 82 ? 6.260 1.391 -0.260 1.00 84.94 82 THR A O 1
ATOM 654 N N . ARG A 1 83 ? 6.068 0.830 -2.432 1.00 85.88 83 ARG A N 1
ATOM 655 C CA . ARG A 1 83 ? 4.914 -0.060 -2.254 1.00 85.88 83 ARG A CA 1
ATOM 656 C C . ARG A 1 83 ? 5.254 -1.213 -1.314 1.00 85.88 83 ARG A C 1
ATOM 658 O O . ARG A 1 83 ? 4.487 -1.504 -0.404 1.00 85.88 83 ARG A O 1
ATOM 665 N N . ALA A 1 84 ? 6.405 -1.848 -1.512 1.00 88.44 84 ALA A N 1
ATOM 666 C CA . ALA A 1 84 ? 6.830 -2.981 -0.706 1.00 88.44 84 ALA A CA 1
ATOM 667 C C . ALA A 1 84 ? 7.076 -2.583 0.767 1.00 88.44 84 ALA A C 1
ATOM 669 O O . ALA A 1 84 ? 6.598 -3.267 1.670 1.00 88.44 84 ALA A O 1
ATOM 670 N N . LYS A 1 85 ? 7.704 -1.424 1.025 1.00 87.44 85 LYS A N 1
ATOM 671 C CA . LYS A 1 85 ? 7.853 -0.875 2.387 1.00 87.44 85 LYS A CA 1
ATOM 672 C C . LYS A 1 85 ? 6.519 -0.505 3.034 1.00 87.44 85 LYS A C 1
ATOM 674 O O . LYS A 1 85 ? 6.336 -0.769 4.217 1.00 87.44 85 LYS A O 1
ATOM 679 N N . ALA A 1 86 ? 5.583 0.069 2.277 1.00 84.56 86 ALA A N 1
ATOM 680 C CA . ALA A 1 86 ? 4.251 0.388 2.789 1.00 84.56 86 ALA A CA 1
ATOM 681 C C . ALA A 1 86 ? 3.477 -0.878 3.191 1.00 84.56 86 ALA A C 1
ATOM 683 O O . ALA A 1 86 ? 2.884 -0.914 4.266 1.00 84.56 86 ALA A O 1
ATOM 684 N N . VAL A 1 87 ? 3.550 -1.938 2.375 1.00 89.62 87 VAL A N 1
ATOM 685 C CA . VAL A 1 87 ? 2.976 -3.255 2.698 1.00 89.62 87 VAL A CA 1
ATOM 686 C C . VAL A 1 87 ? 3.591 -3.823 3.979 1.00 89.62 87 VAL A C 1
ATOM 688 O O . VAL A 1 87 ? 2.856 -4.251 4.863 1.00 89.62 87 VAL A O 1
ATOM 691 N N . GLN A 1 88 ? 4.919 -3.778 4.123 1.00 89.69 88 GLN A N 1
ATOM 692 C CA . GLN A 1 88 ? 5.599 -4.238 5.340 1.00 89.69 88 GLN A CA 1
ATOM 693 C C . GLN A 1 88 ? 5.182 -3.446 6.579 1.00 89.69 88 GLN A C 1
ATOM 695 O O . GLN A 1 88 ? 4.900 -4.043 7.613 1.00 89.69 88 GLN A O 1
ATOM 700 N N . ALA A 1 89 ? 5.105 -2.117 6.476 1.00 87.12 89 ALA A N 1
ATOM 701 C CA . ALA A 1 89 ? 4.683 -1.262 7.580 1.00 87.12 89 ALA A CA 1
ATOM 702 C C . ALA A 1 89 ? 3.230 -1.538 7.997 1.00 87.12 89 ALA A C 1
ATOM 704 O O . ALA A 1 89 ? 2.949 -1.617 9.190 1.00 87.12 89 ALA A O 1
ATOM 705 N N . ALA A 1 90 ? 2.323 -1.739 7.037 1.00 83.00 90 ALA A N 1
ATOM 706 C CA . ALA A 1 90 ? 0.929 -2.068 7.323 1.00 83.00 90 ALA A CA 1
ATOM 707 C C . ALA A 1 90 ? 0.794 -3.453 7.981 1.00 83.00 90 ALA A C 1
ATOM 709 O O . ALA A 1 90 ? 0.116 -3.597 8.993 1.00 83.00 90 ALA A O 1
ATOM 710 N N . LEU A 1 91 ? 1.505 -4.469 7.487 1.00 87.75 91 LEU A N 1
ATOM 711 C CA . LEU A 1 91 ? 1.517 -5.787 8.132 1.00 87.75 91 LEU A CA 1
ATOM 712 C C . LEU A 1 91 ? 2.121 -5.731 9.546 1.00 87.75 91 LEU A C 1
ATOM 714 O O . LEU A 1 91 ? 1.578 -6.334 10.467 1.00 87.75 91 LEU A O 1
ATOM 718 N N . ALA A 1 92 ? 3.199 -4.966 9.750 1.00 86.44 92 ALA A N 1
ATOM 719 C CA . ALA A 1 92 ? 3.818 -4.770 11.064 1.00 86.44 92 ALA A CA 1
ATOM 720 C C . ALA A 1 92 ? 2.923 -3.984 12.038 1.00 86.44 92 ALA A C 1
ATOM 722 O O . ALA A 1 92 ? 2.958 -4.227 13.242 1.00 86.44 92 ALA A O 1
ATOM 723 N N . ALA A 1 93 ? 2.089 -3.080 11.521 1.00 81.75 93 ALA A N 1
ATOM 724 C CA . ALA A 1 93 ? 1.039 -2.409 12.280 1.00 81.75 93 ALA A CA 1
ATOM 725 C C . ALA A 1 93 ? -0.163 -3.327 12.576 1.00 81.75 93 ALA A C 1
ATOM 727 O O . ALA A 1 93 ? -1.095 -2.894 13.245 1.00 81.75 93 ALA A O 1
ATOM 728 N N . GLY A 1 94 ? -0.138 -4.582 12.109 1.00 85.62 94 GLY A N 1
ATOM 729 C CA . GLY A 1 94 ? -1.114 -5.627 12.403 1.00 85.62 94 GLY A CA 1
ATOM 730 C C . GLY A 1 94 ? -2.379 -5.584 11.547 1.00 85.62 94 GLY A C 1
ATOM 731 O O . GLY A 1 94 ? -3.392 -6.131 11.970 1.00 85.62 94 GLY A O 1
ATOM 732 N N . TYR A 1 95 ? -2.342 -4.938 10.378 1.00 84.50 95 TYR A N 1
ATOM 733 C CA . TYR A 1 95 ? -3.422 -5.043 9.392 1.00 84.50 95 TYR A CA 1
ATOM 734 C C . TYR A 1 95 ? -3.444 -6.449 8.780 1.00 84.50 95 TYR A C 1
ATOM 736 O O . TYR A 1 95 ? -2.390 -7.028 8.493 1.00 84.50 95 TYR A O 1
ATOM 744 N N . SER A 1 96 ? -4.638 -6.985 8.509 1.00 88.62 96 SER A N 1
ATOM 745 C CA . SER A 1 96 ? -4.765 -8.263 7.807 1.00 88.62 96 SER A CA 1
ATOM 746 C C . SER A 1 96 ? -4.138 -8.226 6.402 1.00 88.62 96 SER A C 1
ATOM 748 O O . SER A 1 96 ? -4.184 -7.220 5.689 1.00 88.62 96 SER A O 1
ATOM 750 N N . VAL A 1 97 ? -3.603 -9.367 5.949 1.00 87.31 97 VAL A N 1
ATOM 751 C CA . VAL A 1 97 ? -3.064 -9.534 4.583 1.00 87.31 97 VAL A CA 1
ATOM 752 C C . VAL A 1 97 ? -4.084 -9.134 3.520 1.00 87.31 97 VAL A C 1
ATOM 754 O O . VAL A 1 97 ? -3.715 -8.562 2.497 1.00 87.31 97 VAL A O 1
ATOM 757 N N . ARG A 1 98 ? -5.365 -9.435 3.759 1.00 85.00 98 ARG A N 1
ATOM 758 C CA . ARG A 1 98 ? -6.454 -9.092 2.848 1.00 85.00 98 ARG A CA 1
ATOM 759 C C . ARG A 1 98 ? -6.616 -7.577 2.738 1.00 85.00 98 ARG A C 1
ATOM 761 O O . ARG A 1 98 ? -6.591 -7.071 1.621 1.00 85.00 98 ARG A O 1
ATOM 768 N N . THR A 1 99 ? -6.698 -6.869 3.865 1.00 81.81 99 THR A N 1
ATOM 769 C CA . THR A 1 99 ? -6.808 -5.402 3.891 1.00 81.81 99 THR A CA 1
ATOM 770 C C . THR A 1 99 ? -5.620 -4.759 3.180 1.00 81.81 99 THR A C 1
ATOM 772 O O . THR A 1 99 ? -5.785 -3.888 2.329 1.00 81.81 99 THR A O 1
ATOM 775 N N . VAL A 1 100 ? -4.403 -5.225 3.472 1.00 86.56 100 VAL A N 1
ATOM 776 C CA . VAL A 1 100 ? -3.186 -4.698 2.841 1.00 86.56 100 VAL A CA 1
ATOM 777 C C . VAL A 1 100 ? -3.181 -4.945 1.330 1.00 86.56 100 VAL A C 1
ATOM 779 O O . VAL A 1 100 ? -2.772 -4.071 0.569 1.00 86.56 100 VAL A O 1
ATOM 782 N N . ALA A 1 101 ? -3.656 -6.108 0.880 1.00 84.81 101 ALA A N 1
ATOM 783 C CA . ALA A 1 101 ? -3.767 -6.445 -0.535 1.00 84.81 101 ALA A CA 1
ATOM 784 C C . ALA A 1 101 ? -4.802 -5.577 -1.269 1.00 84.81 101 ALA A C 1
ATOM 786 O O . ALA A 1 101 ? -4.511 -5.076 -2.355 1.00 84.81 101 ALA A O 1
ATOM 787 N N . GLU A 1 102 ? -5.965 -5.349 -0.653 1.00 80.81 102 GLU A N 1
ATOM 788 C CA . GLU A 1 102 ? -7.009 -4.456 -1.170 1.00 80.81 102 GLU A CA 1
ATOM 789 C C . GLU A 1 102 ? -6.492 -3.014 -1.291 1.00 80.81 102 GLU A C 1
ATOM 791 O O . GLU A 1 102 ? -6.602 -2.408 -2.359 1.00 80.81 102 GLU A O 1
ATOM 796 N N . ILE A 1 103 ? -5.849 -2.491 -0.241 1.00 75.44 103 ILE A N 1
ATOM 797 C CA . ILE A 1 103 ? -5.276 -1.137 -0.225 1.00 75.44 103 ILE A CA 1
ATOM 798 C C . ILE A 1 103 ? -4.175 -0.982 -1.280 1.00 75.44 103 ILE A C 1
ATOM 800 O O . ILE A 1 103 ? -4.149 0.001 -2.020 1.00 75.44 103 ILE A O 1
ATOM 804 N N . ALA A 1 104 ? -3.256 -1.945 -1.360 1.00 78.69 104 ALA A N 1
ATOM 805 C CA . ALA A 1 104 ? -2.137 -1.898 -2.295 1.00 78.69 104 ALA A CA 1
ATOM 806 C C . ALA A 1 104 ? -2.526 -2.278 -3.736 1.00 78.69 104 ALA A C 1
ATOM 808 O O . ALA A 1 104 ? -1.656 -2.245 -4.610 1.00 78.69 104 ALA A O 1
ATOM 809 N N . GLN A 1 105 ? -3.794 -2.633 -3.982 1.00 80.19 105 GLN A N 1
ATOM 810 C CA . GLN A 1 105 ? -4.313 -3.137 -5.258 1.00 80.19 105 GLN A CA 1
ATOM 811 C C . GLN A 1 105 ? -3.471 -4.278 -5.839 1.00 80.19 105 GLN A C 1
ATOM 813 O O . GLN A 1 105 ? -3.095 -4.292 -7.012 1.00 80.19 105 GLN A O 1
ATOM 818 N N . VAL A 1 106 ? -3.140 -5.251 -4.995 1.00 82.19 106 VAL A N 1
ATOM 819 C CA . VAL A 1 106 ? -2.402 -6.453 -5.389 1.00 82.19 106 VAL A CA 1
ATOM 820 C C . VAL A 1 106 ? -3.143 -7.697 -4.928 1.00 82.19 106 VAL A C 1
ATOM 822 O O . VAL A 1 106 ? -3.977 -7.653 -4.032 1.00 82.19 106 VAL A O 1
ATOM 825 N N . ALA A 1 107 ? -2.809 -8.849 -5.506 1.00 86.06 107 ALA A N 1
ATOM 826 C CA . ALA A 1 107 ? -3.303 -10.115 -4.981 1.00 86.06 107 ALA A CA 1
ATOM 827 C C . ALA A 1 107 ? -2.793 -10.351 -3.537 1.00 86.06 107 ALA A C 1
ATOM 829 O O . ALA A 1 107 ? -1.636 -10.021 -3.249 1.00 86.06 107 ALA A O 1
ATOM 830 N N . PRO A 1 108 ? -3.567 -11.009 -2.651 1.00 86.88 108 PRO A N 1
ATOM 831 C CA . PRO A 1 108 ? -3.119 -11.364 -1.297 1.00 86.88 108 PRO A CA 1
ATOM 832 C C . PRO A 1 108 ? -1.794 -12.135 -1.256 1.00 86.88 108 PRO A C 1
ATOM 834 O O . PRO A 1 108 ? -0.939 -11.872 -0.412 1.00 86.88 108 PRO A O 1
ATOM 837 N N . SER A 1 109 ? -1.566 -13.026 -2.225 1.00 88.38 109 SER A N 1
ATOM 838 C CA . SER A 1 109 ? -0.293 -13.740 -2.393 1.00 88.38 109 SER A CA 1
ATOM 839 C C . SER A 1 109 ? 0.883 -12.801 -2.680 1.00 88.38 109 SER A C 1
ATOM 841 O O . SER A 1 109 ? 2.000 -13.029 -2.217 1.00 88.38 109 SER A O 1
ATOM 843 N N . THR A 1 110 ? 0.640 -11.711 -3.410 1.00 87.19 110 THR A N 1
ATOM 844 C CA . THR A 1 110 ? 1.642 -10.669 -3.655 1.00 87.19 110 THR A CA 1
ATOM 845 C C . THR A 1 110 ? 1.904 -9.852 -2.396 1.00 87.19 110 THR A C 1
ATOM 847 O O . THR A 1 110 ? 3.066 -9.595 -2.099 1.00 87.19 110 THR A O 1
ATOM 850 N N . ALA A 1 111 ? 0.868 -9.492 -1.633 1.00 87.75 111 ALA A N 1
ATOM 851 C CA . ALA A 1 111 ? 1.034 -8.787 -0.361 1.00 87.75 111 ALA A CA 1
ATOM 852 C C . ALA A 1 111 ? 1.858 -9.610 0.646 1.00 87.75 111 ALA A C 1
ATOM 854 O O . ALA A 1 111 ? 2.803 -9.082 1.226 1.00 87.75 111 ALA A O 1
ATOM 855 N N . LEU A 1 112 ? 1.581 -10.915 0.773 1.00 88.56 112 LEU A N 1
ATOM 856 C CA . LEU A 1 112 ? 2.387 -11.840 1.584 1.00 88.56 112 LEU A CA 1
ATOM 857 C C . LEU A 1 112 ? 3.850 -11.862 1.144 1.00 88.56 112 LEU A C 1
ATOM 859 O O . LEU A 1 112 ? 4.742 -11.661 1.963 1.00 88.56 112 LEU A O 1
ATOM 863 N N . ARG A 1 113 ? 4.091 -12.047 -0.159 1.00 91.12 113 ARG A N 1
ATOM 864 C CA . ARG A 1 113 ? 5.444 -12.082 -0.724 1.00 91.12 113 ARG A CA 1
ATOM 865 C C . ARG A 1 113 ? 6.219 -10.790 -0.451 1.00 91.12 113 ARG A C 1
ATOM 867 O O . ARG A 1 113 ? 7.403 -10.859 -0.141 1.00 91.12 113 ARG A O 1
ATOM 874 N N . LEU A 1 114 ? 5.570 -9.630 -0.570 1.00 88.50 114 LEU A N 1
ATOM 875 C CA . LEU A 1 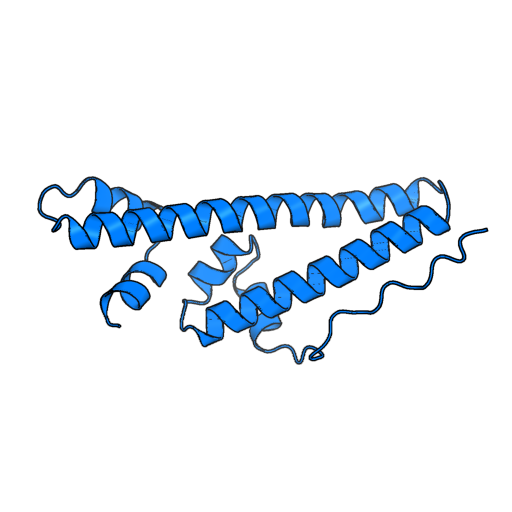114 ? 6.172 -8.324 -0.268 1.00 88.50 114 LEU A CA 1
ATOM 876 C C . LEU A 1 114 ? 6.433 -8.150 1.237 1.00 88.50 114 LEU A C 1
ATOM 878 O O . LEU A 1 114 ? 7.462 -7.594 1.618 1.00 88.50 114 LEU A O 1
ATOM 882 N N . GLY A 1 115 ? 5.536 -8.653 2.087 1.00 87.81 115 GLY A N 1
ATOM 883 C CA . GLY A 1 115 ? 5.692 -8.647 3.542 1.00 87.81 115 GLY A CA 1
ATOM 884 C C . GLY A 1 115 ? 6.898 -9.451 4.027 1.00 87.81 115 GLY A C 1
ATOM 885 O O . GLY A 1 115 ? 7.600 -9.011 4.928 1.00 87.81 115 GLY A O 1
ATOM 886 N N . SER A 1 116 ? 7.173 -10.592 3.391 1.00 87.50 116 SER A N 1
ATOM 887 C CA . SER A 1 116 ? 8.320 -11.458 3.703 1.00 87.50 116 SER A CA 1
ATOM 888 C C . SER A 1 116 ? 9.613 -11.083 2.971 1.00 87.50 116 SER A C 1
ATOM 890 O O . SER A 1 116 ? 10.636 -11.733 3.161 1.00 87.50 116 SER A O 1
ATOM 892 N N . GLN A 1 117 ? 9.573 -10.099 2.070 1.00 88.31 117 GLN A N 1
ATOM 893 C CA . GLN A 1 117 ? 10.729 -9.727 1.263 1.00 88.31 117 GLN A CA 1
ATOM 894 C C . GLN A 1 117 ? 11.742 -8.937 2.098 1.00 88.31 117 GLN A C 1
ATOM 896 O O . GLN A 1 117 ? 11.406 -7.917 2.691 1.00 88.31 117 GLN A O 1
ATOM 901 N N . GLU A 1 118 ? 13.015 -9.319 2.073 1.00 85.69 118 GLU A N 1
ATOM 902 C CA . GLU A 1 118 ? 14.062 -8.445 2.598 1.00 85.69 118 GLU A CA 1
ATOM 903 C C . GLU A 1 118 ? 14.260 -7.260 1.648 1.00 85.69 118 GLU A C 1
ATOM 905 O O . GLU A 1 118 ? 14.645 -7.413 0.486 1.00 85.69 118 GLU A O 1
ATOM 910 N N . LEU A 1 119 ? 13.935 -6.062 2.135 1.00 83.06 119 LEU A N 1
ATOM 911 C CA . LEU A 1 119 ? 14.109 -4.817 1.397 1.00 83.06 119 LEU A CA 1
ATOM 912 C C . LEU A 1 119 ? 15.236 -3.999 2.019 1.00 83.06 119 LEU A C 1
ATOM 914 O O . LEU A 1 119 ? 15.239 -3.833 3.247 1.00 83.06 119 LEU A O 1
ATOM 918 N N . PRO A 1 120 ? 16.111 -3.386 1.199 1.00 84.19 120 PRO A N 1
ATOM 919 C CA . PRO A 1 120 ? 17.116 -2.463 1.704 1.00 84.19 120 PRO A CA 1
ATOM 920 C C . PRO A 1 120 ? 16.457 -1.329 2.499 1.00 84.19 120 PRO A C 1
ATOM 922 O O . PRO A 1 120 ? 15.305 -0.952 2.243 1.00 84.19 120 PRO A O 1
ATOM 925 N N . ALA A 1 121 ? 17.177 -0.818 3.501 1.00 80.88 121 ALA A N 1
ATOM 926 C CA . ALA A 1 121 ? 16.706 0.275 4.351 1.00 80.88 121 ALA A CA 1
ATOM 927 C C . ALA A 1 121 ? 16.474 1.560 3.544 1.00 80.88 121 ALA A C 1
ATOM 929 O O . ALA A 1 121 ? 15.525 2.294 3.810 1.00 80.88 121 ALA A O 1
ATOM 930 N N . GLU A 1 122 ? 17.301 1.782 2.525 1.00 84.62 122 GLU A N 1
ATOM 931 C CA . GLU A 1 122 ? 17.222 2.935 1.641 1.00 84.62 122 GLU A CA 1
ATOM 932 C C . GLU A 1 122 ? 16.526 2.592 0.315 1.00 84.62 122 GLU A C 1
ATOM 934 O O . GLU A 1 122 ? 16.613 1.451 -0.161 1.00 84.62 122 GLU A O 1
ATOM 939 N N . PRO A 1 123 ? 15.826 3.566 -0.297 1.00 82.38 123 PRO A N 1
ATOM 940 C CA . PRO A 1 123 ? 15.255 3.394 -1.622 1.00 82.38 123 PRO A CA 1
ATOM 941 C C . PRO A 1 123 ? 16.361 3.233 -2.670 1.00 82.38 123 PRO A C 1
ATOM 943 O O . PRO A 1 123 ? 17.438 3.813 -2.515 1.00 82.38 123 PRO A O 1
ATOM 946 N N . PRO A 1 124 ? 16.093 2.524 -3.783 1.00 83.00 124 PRO A N 1
ATOM 947 C CA . PRO A 1 124 ? 17.052 2.424 -4.872 1.00 83.00 124 PRO A CA 1
ATOM 948 C C . PRO A 1 124 ? 17.503 3.828 -5.329 1.00 8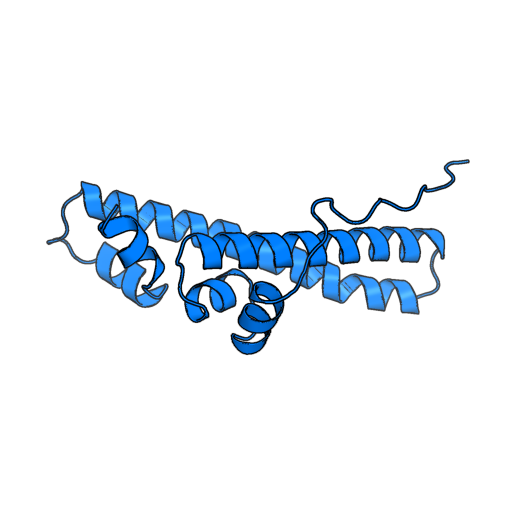3.00 124 PRO A C 1
ATOM 950 O O . PRO A 1 124 ? 16.673 4.755 -5.434 1.00 83.00 124 PRO A O 1
ATOM 953 N N . PRO A 1 125 ? 18.818 4.019 -5.551 1.00 74.31 125 PRO A N 1
ATOM 954 C CA . PRO A 1 125 ? 19.356 5.306 -5.962 1.00 74.31 125 PRO A CA 1
ATOM 955 C C . PRO A 1 125 ? 18.705 5.723 -7.281 1.00 74.31 125 PRO A C 1
ATOM 957 O O . PRO A 1 125 ? 18.448 4.885 -8.142 1.00 74.31 125 PRO A O 1
ATOM 960 N N . ARG A 1 126 ? 18.428 7.025 -7.444 1.00 68.75 126 ARG A N 1
ATOM 961 C CA . ARG A 1 126 ? 18.195 7.547 -8.797 1.00 68.75 126 ARG A CA 1
ATOM 962 C C . ARG A 1 126 ? 19.507 7.344 -9.532 1.00 68.75 126 ARG A C 1
ATOM 964 O O . ARG A 1 126 ? 20.534 7.791 -9.013 1.00 68.75 126 ARG A O 1
ATOM 971 N N . GLN A 1 127 ? 19.502 6.655 -10.668 1.00 63.25 127 GLN A N 1
ATOM 972 C CA . GLN A 1 127 ? 20.709 6.628 -11.471 1.00 63.25 127 GLN A CA 1
ATOM 973 C C . GLN A 1 127 ? 21.022 8.078 -11.839 1.00 63.25 127 GLN A C 1
ATOM 975 O O . GLN A 1 127 ? 20.101 8.837 -12.161 1.00 63.25 127 GLN A O 1
ATOM 980 N N . PRO A 1 128 ? 22.286 8.512 -11.713 1.00 55.25 128 PRO A N 1
ATOM 981 C CA . PRO A 1 128 ? 22.646 9.853 -12.116 1.00 55.25 128 PRO A CA 1
ATOM 982 C C . PRO A 1 128 ? 22.298 9.997 -13.596 1.00 55.25 128 PRO A C 1
ATOM 984 O O . PRO A 1 128 ? 22.888 9.343 -14.458 1.00 55.25 128 PRO A O 1
ATOM 987 N N . GLY A 1 129 ? 21.307 10.842 -13.877 1.00 52.50 129 GLY A N 1
ATOM 988 C CA . GLY A 1 129 ? 21.209 11.470 -15.178 1.00 52.50 129 GLY A CA 1
ATOM 989 C C . GLY A 1 129 ? 22.488 12.273 -15.328 1.00 52.50 129 GLY A C 1
ATOM 990 O O . GLY A 1 129 ? 22.738 13.183 -14.536 1.00 52.50 129 GLY A O 1
ATOM 991 N N . LEU A 1 130 ? 23.328 11.894 -16.286 1.00 48.28 130 LEU A N 1
ATOM 992 C CA . LEU A 1 130 ? 24.282 12.835 -16.849 1.00 48.28 130 LEU A CA 1
ATOM 993 C C . LEU A 1 130 ? 23.425 13.927 -17.489 1.00 48.28 130 LEU A C 1
ATOM 995 O O . LEU A 1 130 ? 23.023 13.802 -18.640 1.00 48.28 130 LEU A O 1
ATOM 999 N N . LEU A 1 131 ? 23.061 14.940 -16.704 1.00 41.69 131 LEU A N 1
ATOM 1000 C CA . LEU A 1 131 ? 22.612 16.195 -17.279 1.00 41.69 131 LEU A CA 1
ATOM 1001 C C . LEU A 1 131 ? 23.791 16.753 -18.097 1.00 41.69 131 LEU A C 1
ATOM 1003 O O . LEU A 1 131 ? 24.936 16.587 -17.661 1.00 41.69 131 LEU A O 1
ATOM 1007 N N . PRO A 1 132 ? 23.523 17.337 -19.274 1.00 48.12 132 PRO A N 1
ATOM 1008 C CA . PRO A 1 132 ? 24.552 17.929 -20.123 1.00 48.12 132 PRO A CA 1
ATOM 1009 C C . PRO A 1 132 ? 25.332 19.045 -19.417 1.00 48.12 132 PRO A C 1
ATOM 1011 O O . PRO A 1 132 ? 24.743 19.736 -18.552 1.00 48.12 132 PRO A O 1
#